Protein AF-A0A914RD95-F1 (afdb_monomer)

Secondary structure (DSSP, 8-state):
-HHHHHHHHHHHHHHHTTSPPP-HHHHHHHHHHHHHHHHHHHHHHHH-HHHHHHHHHHHHHHHHHHHHHHTTTTPPP---S-HHHHHHHHHHHHHHHHHHHHHT----S----------HHHHHHHHHHHHS-S-----S------

Mean predicted aligned error: 15.47 Å

Solvent-accessible surface area (backbone atoms only — not comparable to full-atom values): 9108 Å² total; per-residue (Å²): 112,74,70,59,55,52,51,54,54,49,52,53,51,42,61,76,62,68,71,66,85,83,58,67,72,61,52,50,52,54,51,54,50,54,50,50,58,57,49,49,57,56,43,32,64,76,68,34,62,75,54,40,52,49,52,51,53,51,51,51,51,53,50,53,50,49,42,47,65,68,19,69,90,81,47,79,62,60,79,62,99,52,63,66,65,53,52,50,53,50,50,50,52,52,50,52,51,52,53,54,62,58,72,65,71,84,70,82,73,95,70,79,71,70,77,74,65,82,46,65,64,58,53,51,50,53,50,56,56,70,69,52,74,93,80,79,99,79,84,89,82,84,82,90,89,136

Foldseek 3Di:
DVLVVCVVVVVVVCVVVPHDDDDVVVVVVVVVVVVVVVVLVVVCQPPNDVLSVLVVVLVVVVVVLVCQQVVPPPRDRPDDPDPVVSVVVNVCSVVVNVVVVVVPPPPPDDDRPPPPPVPVVVVVVVCVVVVDPPDDDDDDDDDDDD

Radius of gyration: 24.63 Å; Cα contacts (8 Å, |Δi|>4): 34; chains: 1; bounding box: 43×65×53 Å

Organism: Parascaris equorum (NCBI:txid6256)

pLDDT: mean 70.19, std 17.72, range [31.92, 91.69]

Sequence (146 aa):
MMGIGIIVVGFVIFITEGFPKIYPLAMLGGVVWTIGNSFAIALFNEIGMALSILIWNSTSCVVGWATSRFGLFGLKPAPPKSDILNYIGLAFVITGGFIYFFVRSTVSGGEKPQMEVFDQNKLVIHIVVCRFPKGSFIYRRCPQLF

Structure (mmCIF, N/CA/C/O backbone):
data_AF-A0A914RD95-F1
#
_entry.id   AF-A0A914RD95-F1
#
loop_
_atom_site.group_PDB
_atom_site.id
_atom_site.type_symbol
_atom_site.label_atom_id
_atom_site.label_alt_id
_atom_site.label_comp_id
_atom_site.label_asym_id
_atom_site.label_entity_id
_atom_site.label_seq_id
_atom_site.pdbx_PDB_ins_code
_atom_site.Cartn_x
_atom_site.Cartn_y
_atom_site.Cartn_z
_atom_site.occupancy
_atom_site.B_iso_or_equiv
_atom_site.auth_seq_id
_atom_site.auth_comp_id
_atom_site.auth_asym_id
_atom_site.auth_atom_id
_atom_site.pdbx_PDB_model_num
ATOM 1 N N . MET A 1 1 ? -11.525 -13.965 -2.250 1.00 68.06 1 MET A N 1
ATOM 2 C CA . MET A 1 1 ? -11.537 -14.649 -0.931 1.00 68.06 1 MET A CA 1
ATOM 3 C C . MET A 1 1 ? -11.549 -13.676 0.249 1.00 68.06 1 MET A C 1
ATOM 5 O O . MET A 1 1 ? -12.385 -13.857 1.120 1.00 68.06 1 MET A O 1
ATOM 9 N N . MET A 1 2 ? -10.721 -12.622 0.268 1.00 81.50 2 MET A N 1
ATOM 10 C CA . MET A 1 2 ? -10.604 -11.714 1.428 1.00 81.50 2 MET A CA 1
ATOM 11 C C . MET A 1 2 ? -11.919 -11.006 1.833 1.00 81.50 2 MET A C 1
ATOM 13 O O . MET A 1 2 ? -12.237 -10.936 3.013 1.00 81.50 2 MET A O 1
ATOM 17 N N . GLY A 1 3 ? -12.730 -10.546 0.870 1.00 82.56 3 GLY A N 1
ATOM 18 C CA . GLY A 1 3 ? -14.007 -9.874 1.166 1.00 82.56 3 GLY A CA 1
ATOM 19 C C . GLY A 1 3 ? -15.079 -10.780 1.789 1.00 82.56 3 GLY A C 1
ATOM 20 O O . GLY A 1 3 ? -15.821 -10.340 2.659 1.00 82.56 3 GLY A O 1
ATOM 21 N N . ILE A 1 4 ? -15.121 -12.062 1.404 1.00 87.31 4 ILE A N 1
ATOM 22 C CA . ILE A 1 4 ? -16.090 -13.033 1.943 1.00 87.31 4 ILE A CA 1
ATOM 23 C C . ILE A 1 4 ? -15.814 -13.273 3.430 1.00 87.31 4 ILE A C 1
ATOM 25 O O . ILE A 1 4 ? -16.740 -13.260 4.233 1.00 87.31 4 ILE A O 1
ATOM 29 N N . GLY A 1 5 ? -14.539 -13.423 3.808 1.00 87.50 5 GLY A N 1
ATOM 30 C CA . GLY A 1 5 ? -14.148 -13.594 5.208 1.00 87.50 5 GLY A CA 1
ATOM 31 C C . GLY A 1 5 ? -14.563 -12.410 6.082 1.00 87.50 5 GLY A C 1
ATOM 32 O O . GLY A 1 5 ? -15.107 -12.612 7.162 1.00 87.50 5 GLY A O 1
ATOM 33 N N . ILE A 1 6 ? -14.385 -11.179 5.593 1.00 88.75 6 ILE A N 1
ATOM 34 C CA . ILE A 1 6 ? -14.757 -9.964 6.338 1.00 88.75 6 ILE A CA 1
ATOM 35 C C . ILE A 1 6 ? -16.272 -9.863 6.519 1.00 88.75 6 ILE A C 1
ATOM 37 O O . ILE A 1 6 ? -16.722 -9.491 7.598 1.00 88.75 6 ILE A O 1
ATOM 41 N N . ILE A 1 7 ? -17.063 -10.231 5.506 1.00 88.88 7 ILE A N 1
ATOM 42 C CA . ILE A 1 7 ? -18.528 -10.235 5.617 1.00 88.88 7 ILE A CA 1
ATOM 43 C C . ILE A 1 7 ? -18.991 -11.295 6.617 1.00 88.88 7 ILE A C 1
ATOM 45 O O . ILE A 1 7 ? -19.813 -10.991 7.474 1.00 88.88 7 ILE A O 1
ATOM 49 N N . VAL A 1 8 ? -18.454 -12.516 6.546 1.00 91.69 8 VAL A N 1
ATOM 50 C CA . VAL A 1 8 ? -18.843 -13.606 7.455 1.00 91.69 8 VAL A CA 1
ATOM 51 C C . VAL A 1 8 ? -18.483 -13.263 8.898 1.00 91.69 8 VAL A C 1
ATOM 53 O O . VAL A 1 8 ? -19.345 -13.308 9.771 1.00 91.69 8 VAL A O 1
ATOM 56 N N . VAL A 1 9 ? -17.234 -12.866 9.151 1.00 89.69 9 VAL A N 1
ATOM 57 C CA . VAL A 1 9 ? -16.777 -12.494 10.498 1.00 89.69 9 VAL A CA 1
ATOM 58 C C . VAL A 1 9 ? -17.521 -11.254 10.998 1.00 89.69 9 VAL A C 1
ATOM 60 O O . VAL A 1 9 ? -17.974 -11.236 12.139 1.00 89.69 9 VAL A O 1
ATOM 63 N N . GLY A 1 10 ? -17.721 -10.248 10.140 1.00 87.31 10 GLY A N 1
ATOM 64 C CA . GLY A 1 10 ? -18.478 -9.043 10.477 1.00 87.31 10 GLY A CA 1
ATOM 65 C C . GLY A 1 10 ? -19.936 -9.336 10.833 1.00 87.31 10 GLY A C 1
ATOM 66 O O . GLY A 1 10 ? -20.448 -8.774 11.796 1.00 87.31 10 GLY A O 1
ATOM 67 N N . PHE A 1 11 ? -20.590 -10.253 10.116 1.00 88.44 11 PHE A N 1
ATOM 68 C CA . PHE A 1 11 ? -21.971 -10.657 10.388 1.00 88.44 11 PHE A CA 1
ATOM 69 C C . PHE A 1 11 ? -22.100 -11.456 11.692 1.00 88.44 11 PHE A C 1
ATOM 71 O O . PHE A 1 11 ? -23.029 -11.221 12.461 1.00 88.44 11 PHE A O 1
ATOM 78 N N . VAL A 1 12 ? -21.144 -12.345 11.982 1.00 91.06 12 VAL A N 1
ATOM 79 C CA . VAL A 1 12 ? -21.090 -13.072 13.262 1.00 91.06 12 VAL A CA 1
ATOM 80 C C . VAL A 1 12 ? -20.956 -12.095 14.431 1.00 91.06 12 VAL A C 1
ATOM 82 O O . VAL A 1 12 ? -21.743 -12.174 15.370 1.00 91.06 12 VAL A O 1
ATOM 85 N N . ILE A 1 13 ? -20.030 -11.132 14.345 1.00 87.88 13 ILE A N 1
ATOM 86 C CA . ILE A 1 13 ? -19.837 -10.103 15.381 1.00 87.88 13 ILE A CA 1
ATOM 87 C C . ILE A 1 13 ? -21.096 -9.236 15.538 1.00 87.88 13 ILE A C 1
ATOM 89 O O . ILE A 1 13 ? -21.495 -8.890 16.647 1.00 87.88 13 ILE A O 1
ATOM 93 N N . PHE A 1 14 ? -21.767 -8.907 14.433 1.00 87.12 14 PHE A N 1
ATOM 94 C CA . PHE A 1 14 ? -22.985 -8.098 14.460 1.00 87.12 14 PHE A CA 1
ATOM 95 C C . PHE A 1 14 ? -24.141 -8.778 15.214 1.00 87.12 14 PHE A C 1
ATOM 97 O O . PHE A 1 14 ? -24.912 -8.101 15.898 1.00 87.12 14 PHE A O 1
ATOM 104 N N . ILE A 1 15 ? -24.234 -10.111 15.129 1.00 88.81 15 ILE A N 1
ATOM 105 C CA . ILE A 1 15 ? -25.206 -10.910 15.888 1.00 88.81 15 ILE A CA 1
ATOM 106 C C . ILE A 1 15 ? -24.806 -11.002 17.366 1.00 88.81 15 ILE A C 1
ATOM 108 O O . ILE A 1 15 ? -25.669 -10.832 18.227 1.00 88.81 15 ILE A O 1
ATOM 112 N N . THR A 1 16 ? -23.527 -11.246 17.680 1.00 88.75 16 THR A N 1
ATOM 113 C CA . THR A 1 16 ? -23.073 -11.395 19.078 1.00 88.75 16 THR A CA 1
ATOM 114 C C . THR A 1 16 ? -23.185 -10.102 19.882 1.00 88.75 16 THR A C 1
ATOM 116 O O . THR A 1 16 ? -23.455 -10.157 21.076 1.00 88.75 16 THR A O 1
ATOM 119 N N . GLU A 1 17 ? -23.025 -8.949 19.231 1.00 83.88 17 GLU A N 1
ATOM 120 C CA . GLU A 1 17 ? -23.111 -7.623 19.860 1.00 83.88 17 GLU A CA 1
ATOM 121 C C . GLU A 1 17 ? -24.548 -7.064 19.928 1.00 83.88 17 GLU A C 1
ATOM 123 O O . GLU A 1 17 ? -24.757 -5.958 20.424 1.00 83.88 17 GLU A O 1
ATOM 128 N N . GLY A 1 18 ? -25.558 -7.796 19.437 1.00 78.44 18 GLY A N 1
ATOM 129 C CA . GLY A 1 18 ? -26.967 -7.421 19.608 1.00 78.44 18 GLY A CA 1
ATOM 130 C C . GLY A 1 18 ? -27.381 -6.133 18.883 1.00 78.44 18 GLY A C 1
ATOM 131 O O . GLY A 1 18 ? -28.055 -5.290 19.472 1.00 78.44 18 GLY A O 1
ATOM 132 N N . PHE A 1 19 ? -27.015 -5.994 17.603 1.00 75.94 19 PHE A N 1
ATOM 133 C CA . PHE A 1 19 ? -27.340 -4.840 16.741 1.00 75.94 19 PHE A CA 1
ATOM 134 C C . PHE A 1 19 ? -26.766 -3.489 17.221 1.00 75.94 19 PHE A C 1
ATOM 136 O O . PHE A 1 19 ? -27.511 -2.540 17.494 1.00 75.94 19 PHE A O 1
ATOM 143 N N . PRO A 1 20 ? -25.429 -3.349 17.273 1.00 78.44 20 PRO A N 1
ATOM 144 C CA . PRO A 1 20 ? -24.792 -2.077 17.590 1.00 78.44 20 PRO A CA 1
ATOM 145 C C . PRO A 1 20 ? -25.030 -1.024 16.493 1.00 78.44 20 PRO A C 1
ATOM 147 O O . PRO A 1 20 ? -25.276 -1.330 15.323 1.00 78.44 20 PRO A O 1
ATOM 150 N N . LYS A 1 21 ? -24.911 0.257 16.866 1.00 77.56 21 LYS A N 1
ATOM 151 C CA . LYS A 1 21 ? -25.015 1.382 15.924 1.00 77.56 21 LYS A CA 1
ATOM 152 C C . LYS A 1 21 ? -23.898 1.300 14.884 1.00 77.56 21 LYS A C 1
ATOM 154 O O . LYS A 1 21 ? -22.723 1.185 15.220 1.00 77.56 21 LYS A O 1
ATOM 159 N N . ILE A 1 22 ? -24.275 1.400 13.614 1.00 78.56 22 ILE A N 1
ATOM 160 C CA . ILE A 1 22 ? -23.336 1.328 12.498 1.00 78.56 22 ILE A CA 1
ATOM 161 C C . ILE A 1 22 ? -22.565 2.650 12.407 1.00 78.56 22 ILE A C 1
ATOM 163 O O . ILE A 1 22 ? -23.154 3.706 12.181 1.00 78.56 22 ILE A O 1
ATOM 167 N N . TYR A 1 23 ? -21.242 2.595 12.574 1.00 83.00 23 TYR A N 1
ATOM 168 C CA . TYR A 1 23 ? -20.368 3.758 12.429 1.00 83.00 23 TYR A CA 1
ATOM 169 C C . TYR A 1 23 ? -20.015 3.961 10.945 1.00 83.00 23 TYR A C 1
ATOM 171 O O . TYR A 1 23 ? -19.254 3.165 10.386 1.00 83.00 23 TYR A O 1
ATOM 179 N N . PRO A 1 24 ? -20.506 5.027 10.284 1.00 81.38 24 PRO A N 1
ATOM 180 C CA . PRO A 1 24 ? -20.323 5.215 8.840 1.00 81.38 24 PRO A CA 1
ATOM 181 C C . PRO A 1 24 ? -18.849 5.376 8.442 1.00 81.38 24 PRO A C 1
ATOM 183 O O . PRO A 1 24 ? -18.452 4.977 7.350 1.00 81.38 24 PRO A O 1
ATOM 186 N N . LEU A 1 25 ? -18.011 5.890 9.347 1.00 82.62 25 LEU A N 1
ATOM 187 C CA . LEU A 1 25 ? -16.573 6.035 9.120 1.00 82.62 25 LEU A CA 1
ATOM 188 C C . LEU A 1 25 ? -15.865 4.674 8.991 1.00 82.62 25 LEU A C 1
ATOM 190 O O . LEU A 1 25 ? -14.974 4.515 8.160 1.00 82.62 25 LEU A O 1
ATOM 194 N N . ALA A 1 26 ? -16.307 3.675 9.762 1.00 84.25 26 ALA A N 1
ATOM 195 C CA . ALA A 1 26 ? -15.798 2.309 9.666 1.00 84.25 26 ALA A CA 1
ATOM 196 C C . ALA A 1 26 ? -16.256 1.630 8.364 1.00 84.25 26 ALA A C 1
ATOM 198 O O . ALA A 1 26 ? -15.470 0.931 7.722 1.00 84.25 26 ALA A O 1
ATOM 199 N N . MET A 1 27 ? -17.495 1.890 7.923 1.00 85.56 27 MET A N 1
ATOM 200 C CA . MET A 1 27 ? -17.993 1.381 6.638 1.00 85.56 27 MET A CA 1
ATOM 201 C C . MET A 1 27 ? -17.215 1.955 5.451 1.00 85.56 27 MET A C 1
ATOM 203 O O . MET A 1 27 ? -16.848 1.206 4.547 1.00 85.56 27 MET A O 1
ATOM 207 N N . LEU A 1 28 ? -16.920 3.261 5.465 1.00 88.44 28 LEU A N 1
ATOM 208 C CA . LEU A 1 28 ? -16.142 3.908 4.406 1.00 88.44 28 LEU A CA 1
ATOM 209 C C . LEU A 1 28 ? -14.744 3.287 4.279 1.00 88.44 28 LEU A C 1
ATOM 211 O O . LEU A 1 28 ? -14.285 3.041 3.165 1.00 88.44 28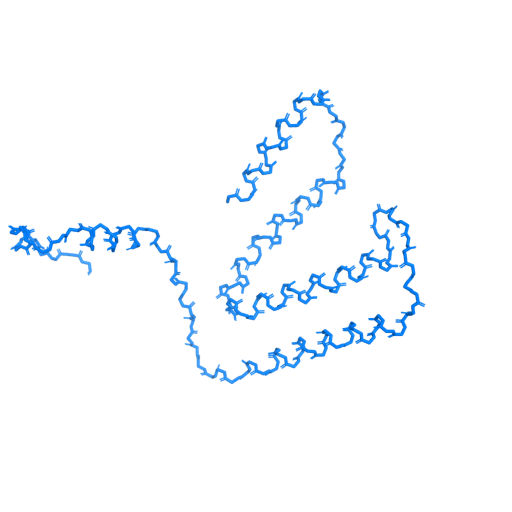 LEU A O 1
ATOM 215 N N . GLY A 1 29 ? -14.100 2.966 5.406 1.00 86.38 29 GLY A N 1
ATOM 216 C CA . GLY A 1 29 ? -12.822 2.251 5.416 1.00 86.38 29 GLY A CA 1
ATOM 217 C C . GLY A 1 29 ? -12.904 0.883 4.730 1.00 86.38 29 GLY A C 1
ATOM 218 O O . GLY A 1 29 ? -12.045 0.554 3.913 1.00 86.38 29 GLY A O 1
ATOM 219 N N . GLY A 1 30 ? -13.973 0.122 4.987 1.00 86.69 30 GLY A N 1
ATOM 220 C CA . GLY A 1 30 ? -14.238 -1.149 4.305 1.00 86.69 30 GLY A CA 1
ATOM 221 C C . GLY A 1 30 ? -14.437 -0.987 2.793 1.00 86.69 30 GLY A C 1
ATOM 222 O O . GLY A 1 30 ? -13.841 -1.730 2.012 1.00 86.69 30 GLY A O 1
ATOM 223 N N . VAL A 1 31 ? -15.202 0.022 2.364 1.00 87.56 31 VAL A N 1
ATOM 224 C CA . VAL A 1 31 ? -15.416 0.325 0.936 1.00 87.56 31 VAL A CA 1
ATOM 225 C C . VAL A 1 31 ? -14.095 0.678 0.250 1.00 87.56 31 VAL A C 1
ATOM 227 O O . VAL A 1 31 ? -13.738 0.049 -0.747 1.00 87.56 31 VAL A O 1
ATOM 230 N N . VAL A 1 32 ? -13.320 1.607 0.817 1.00 89.25 32 VAL A N 1
ATOM 231 C CA . VAL A 1 32 ? -12.005 2.003 0.282 1.00 89.25 32 VAL A CA 1
ATOM 232 C C . VAL A 1 32 ? -11.061 0.803 0.202 1.00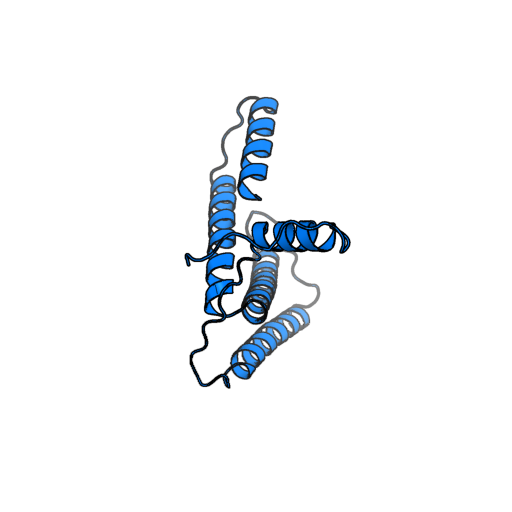 89.25 32 VAL A C 1
ATOM 234 O O . VAL A 1 32 ? -10.366 0.626 -0.800 1.00 89.25 32 VAL A O 1
ATOM 237 N N . TRP A 1 33 ? -11.084 -0.074 1.205 1.00 85.69 33 TRP A N 1
ATOM 238 C CA . TRP A 1 33 ? -10.282 -1.292 1.208 1.00 85.69 33 TRP A CA 1
ATOM 239 C C . TRP A 1 33 ? -10.677 -2.261 0.079 1.00 85.69 33 TRP A C 1
ATOM 241 O O . TRP A 1 33 ? -9.797 -2.782 -0.613 1.00 85.69 33 TRP A O 1
ATOM 251 N N . THR A 1 34 ? -11.973 -2.475 -0.175 1.00 87.31 34 THR A N 1
ATOM 252 C CA . THR A 1 34 ? -12.425 -3.348 -1.281 1.00 87.31 34 THR A CA 1
ATOM 253 C C . THR A 1 34 ? -12.076 -2.789 -2.661 1.00 87.31 34 THR A C 1
ATOM 255 O O . THR A 1 34 ? -11.649 -3.546 -3.540 1.00 87.31 34 THR A O 1
ATOM 258 N N . ILE A 1 35 ? -12.188 -1.469 -2.837 1.00 88.88 35 ILE A N 1
ATOM 259 C CA . ILE A 1 35 ? -11.805 -0.784 -4.076 1.00 88.88 35 ILE A CA 1
ATOM 260 C C . ILE A 1 35 ? -10.297 -0.918 -4.291 1.00 88.88 35 ILE A C 1
ATOM 262 O O . ILE A 1 35 ? -9.878 -1.308 -5.378 1.00 88.88 35 ILE A O 1
ATOM 266 N N . GLY A 1 36 ? -9.483 -0.688 -3.255 1.00 85.62 36 GLY A N 1
ATOM 267 C CA . GLY A 1 36 ? -8.027 -0.813 -3.337 1.00 85.62 36 GLY A CA 1
ATOM 268 C C . GLY A 1 36 ? -7.569 -2.223 -3.720 1.00 85.62 36 GLY A C 1
ATOM 269 O O . GLY A 1 36 ? -6.725 -2.375 -4.599 1.00 85.62 36 GLY A O 1
ATOM 270 N N . ASN A 1 37 ? -8.175 -3.260 -3.136 1.00 85.56 37 ASN A N 1
ATOM 271 C CA . ASN A 1 37 ? -7.861 -4.651 -3.488 1.00 85.56 37 ASN A CA 1
ATOM 272 C C . ASN A 1 37 ? -8.288 -5.011 -4.919 1.00 85.56 37 ASN A C 1
ATOM 274 O O . ASN A 1 37 ? -7.581 -5.749 -5.601 1.00 85.56 37 ASN A O 1
ATOM 278 N N . SER A 1 38 ? -9.419 -4.483 -5.391 1.00 85.06 38 SER A N 1
ATOM 279 C CA . SER A 1 38 ? -9.878 -4.710 -6.768 1.00 85.06 38 SER A CA 1
ATOM 280 C C . SER A 1 38 ? -8.992 -3.975 -7.779 1.00 85.06 38 SER A C 1
ATOM 282 O O . SER A 1 38 ? -8.606 -4.540 -8.802 1.00 85.06 38 SER A O 1
ATOM 284 N N . PHE A 1 39 ? -8.609 -2.736 -7.462 1.00 84.50 39 PHE A N 1
ATOM 285 C CA . PHE A 1 39 ? -7.725 -1.915 -8.285 1.00 84.50 3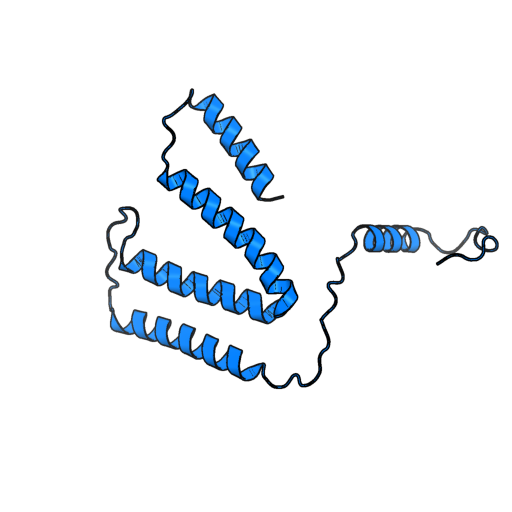9 PHE A CA 1
ATOM 286 C C . PHE A 1 39 ? -6.307 -2.489 -8.367 1.00 84.50 39 PHE A C 1
ATOM 288 O O . PHE A 1 39 ? -5.696 -2.450 -9.431 1.00 84.50 39 PHE A O 1
ATOM 295 N N . ALA A 1 40 ? -5.799 -3.085 -7.284 1.00 81.31 40 ALA A N 1
ATOM 296 C CA . ALA A 1 40 ? -4.485 -3.722 -7.273 1.00 81.31 40 ALA A CA 1
ATOM 297 C C . ALA A 1 40 ? -4.363 -4.811 -8.354 1.00 81.31 40 ALA A C 1
ATOM 299 O O . ALA A 1 40 ? -3.359 -4.862 -9.057 1.00 81.31 40 ALA A O 1
ATOM 300 N N . ILE A 1 41 ? -5.405 -5.626 -8.550 1.00 81.56 41 ILE A N 1
ATOM 301 C CA . ILE A 1 41 ? -5.427 -6.679 -9.578 1.00 81.56 41 ILE A CA 1
ATOM 302 C C . ILE A 1 41 ? -5.349 -6.074 -10.986 1.00 81.56 41 ILE A C 1
ATOM 304 O O . ILE A 1 41 ? -4.566 -6.540 -11.809 1.00 81.56 41 ILE A O 1
ATOM 308 N N . ALA A 1 42 ? -6.104 -5.006 -11.252 1.00 82.00 42 ALA A N 1
ATOM 309 C CA . ALA A 1 42 ? -6.028 -4.291 -12.526 1.00 82.00 42 ALA A CA 1
ATOM 310 C C . ALA A 1 42 ? -4.632 -3.682 -12.754 1.00 82.00 42 ALA A C 1
ATOM 312 O O . ALA A 1 42 ? -4.068 -3.805 -13.838 1.00 82.00 42 ALA A O 1
ATOM 313 N N . LEU A 1 43 ? -4.031 -3.102 -11.712 1.00 78.69 43 LEU A N 1
ATOM 314 C CA . LEU A 1 43 ? -2.692 -2.515 -11.770 1.00 78.69 43 LEU A CA 1
ATOM 315 C C . LEU A 1 43 ? -1.600 -3.562 -12.046 1.00 78.69 43 LEU A C 1
ATOM 317 O O . LEU A 1 43 ? -0.627 -3.277 -12.746 1.00 78.69 43 LEU A O 1
ATOM 321 N N . PHE A 1 44 ? -1.734 -4.772 -11.495 1.00 81.25 44 PHE A N 1
ATOM 322 C CA . PHE A 1 44 ? -0.800 -5.871 -11.755 1.00 81.25 44 PHE A CA 1
ATOM 323 C C . PHE A 1 44 ? -0.819 -6.317 -13.220 1.00 81.25 44 PHE A C 1
ATOM 325 O O . PHE A 1 44 ? 0.238 -6.668 -13.748 1.00 81.25 44 PHE A O 1
ATOM 332 N N . ASN A 1 45 ? -1.981 -6.246 -13.873 1.00 77.81 45 ASN A N 1
ATOM 333 C CA . ASN A 1 45 ? -2.161 -6.691 -15.255 1.00 77.81 45 ASN A CA 1
ATOM 334 C C . ASN A 1 45 ? -1.591 -5.710 -16.289 1.00 77.81 45 ASN A C 1
ATOM 336 O O . ASN A 1 45 ? -1.110 -6.148 -17.327 1.00 77.81 45 ASN A O 1
ATOM 340 N N . GLU A 1 46 ? -1.609 -4.407 -16.001 1.00 77.31 46 GLU A N 1
ATOM 341 C CA . GLU A 1 46 ? -1.178 -3.374 -16.957 1.00 77.31 46 GLU A CA 1
ATOM 342 C C . GLU A 1 46 ? 0.327 -3.051 -16.873 1.00 77.31 46 GLU A C 1
ATOM 344 O O . GLU A 1 46 ? 0.974 -2.819 -17.890 1.00 77.31 46 GLU A O 1
ATOM 349 N N . ILE A 1 47 ? 0.907 -3.030 -15.665 1.00 75.56 47 ILE A N 1
ATOM 350 C CA . ILE A 1 47 ? 2.269 -2.499 -15.418 1.00 75.56 47 ILE A CA 1
ATOM 351 C C . ILE A 1 47 ? 3.271 -3.620 -15.044 1.00 75.56 47 ILE A C 1
ATOM 353 O O . ILE A 1 47 ? 4.496 -3.448 -15.086 1.00 75.56 47 ILE A O 1
ATOM 357 N N . GLY A 1 48 ? 2.758 -4.812 -14.723 1.00 75.81 48 GLY A N 1
ATOM 358 C CA . GLY A 1 48 ? 3.526 -5.987 -14.317 1.00 75.81 48 GLY A CA 1
ATOM 359 C C . GLY A 1 48 ? 3.786 -6.061 -12.807 1.00 75.81 48 GLY A C 1
ATOM 360 O O . GLY A 1 48 ? 3.967 -5.054 -12.121 1.00 75.81 48 GLY A O 1
ATOM 361 N N . MET A 1 49 ? 3.855 -7.290 -12.279 1.00 79.00 49 MET A N 1
ATOM 362 C CA . MET A 1 49 ? 3.828 -7.551 -10.830 1.00 79.00 49 MET A CA 1
ATOM 363 C C . MET A 1 49 ? 4.906 -6.814 -10.018 1.00 79.00 49 MET A C 1
ATOM 365 O O . MET A 1 49 ? 4.607 -6.283 -8.950 1.00 79.00 49 MET A O 1
ATOM 369 N N . ALA A 1 50 ? 6.144 -6.746 -10.521 1.00 82.00 50 ALA A N 1
ATOM 370 C CA . ALA A 1 50 ? 7.269 -6.169 -9.778 1.00 82.00 50 ALA A CA 1
ATOM 371 C C . ALA A 1 50 ? 7.211 -4.633 -9.650 1.00 82.00 50 ALA A C 1
ATOM 373 O O . ALA A 1 50 ? 7.653 -4.085 -8.643 1.00 82.00 50 ALA A O 1
ATOM 374 N N . LEU A 1 51 ? 6.655 -3.927 -10.640 1.00 81.94 51 LEU A N 1
ATOM 375 C CA . LEU A 1 51 ? 6.463 -2.475 -10.543 1.00 81.94 51 LEU A CA 1
ATOM 376 C C . LEU A 1 51 ? 5.306 -2.141 -9.613 1.00 81.94 51 LEU A C 1
ATOM 378 O O . LEU A 1 51 ? 5.442 -1.316 -8.714 1.00 81.94 51 LEU A O 1
ATOM 382 N N . SER A 1 52 ? 4.178 -2.816 -9.800 1.00 84.25 52 SER A N 1
ATOM 383 C CA . SER A 1 52 ? 2.966 -2.551 -9.033 1.00 84.25 52 SER A CA 1
ATOM 384 C C . SER A 1 52 ? 3.154 -2.836 -7.538 1.00 84.25 52 SER A C 1
ATOM 386 O O . SER A 1 52 ? 2.658 -2.073 -6.710 1.00 84.25 52 SER A O 1
ATOM 388 N N . ILE A 1 53 ? 3.930 -3.865 -7.162 1.00 84.44 53 ILE A N 1
ATOM 389 C CA . ILE A 1 53 ? 4.254 -4.126 -5.749 1.00 84.44 53 ILE A CA 1
ATOM 390 C C . ILE A 1 53 ? 5.161 -3.043 -5.152 1.00 84.44 53 ILE A C 1
ATOM 392 O O . ILE A 1 53 ? 4.994 -2.689 -3.985 1.00 84.44 53 ILE A O 1
ATOM 396 N N . LEU A 1 54 ? 6.091 -2.477 -5.930 1.00 84.31 54 LEU A N 1
ATOM 397 C CA . LEU A 1 54 ? 6.935 -1.383 -5.452 1.00 84.31 54 LEU A CA 1
ATOM 398 C C . LEU A 1 54 ? 6.094 -0.137 -5.177 1.00 84.31 54 LEU A C 1
ATOM 400 O O . LEU A 1 54 ? 6.191 0.435 -4.094 1.00 84.31 54 LEU A O 1
ATOM 404 N N . ILE A 1 55 ? 5.222 0.226 -6.121 1.00 84.25 55 ILE A N 1
ATOM 405 C CA . ILE A 1 55 ? 4.293 1.354 -5.983 1.00 84.25 55 ILE A CA 1
ATOM 406 C C . ILE A 1 55 ? 3.446 1.179 -4.725 1.00 84.25 55 ILE A C 1
ATOM 408 O O . ILE A 1 55 ? 3.352 2.095 -3.913 1.00 84.25 55 ILE A O 1
ATOM 412 N N . TRP A 1 56 ? 2.895 -0.018 -4.520 1.00 83.38 56 TRP A N 1
ATOM 413 C CA . TRP A 1 56 ? 2.072 -0.322 -3.355 1.00 83.38 56 TRP A CA 1
ATOM 414 C C . TRP A 1 56 ? 2.816 -0.134 -2.026 1.00 83.38 56 TRP A C 1
ATOM 416 O O . TRP A 1 56 ? 2.290 0.488 -1.098 1.00 83.38 56 TRP A O 1
ATOM 426 N N . ASN A 1 57 ? 4.053 -0.631 -1.927 1.00 86.94 57 ASN A N 1
ATOM 427 C CA . ASN A 1 57 ? 4.876 -0.471 -0.727 1.00 86.94 57 ASN A CA 1
ATOM 428 C C . ASN A 1 57 ? 5.277 0.995 -0.505 1.00 86.94 57 ASN A C 1
ATOM 430 O O . ASN A 1 57 ? 5.177 1.492 0.617 1.00 86.94 57 ASN A O 1
ATOM 434 N N . SER A 1 58 ? 5.646 1.720 -1.565 1.00 87.12 58 SER A N 1
ATOM 435 C CA . SER A 1 58 ? 5.960 3.151 -1.487 1.00 87.12 58 SER A CA 1
ATOM 436 C C . SER A 1 58 ? 4.754 3.975 -1.031 1.00 87.12 58 SER A C 1
ATOM 438 O O . SER A 1 58 ? 4.879 4.768 -0.097 1.00 87.12 58 SER A O 1
ATOM 440 N N . THR A 1 59 ? 3.572 3.761 -1.618 1.00 87.12 59 THR A N 1
ATOM 441 C CA . THR A 1 59 ? 2.335 4.434 -1.196 1.00 87.12 59 THR A CA 1
ATOM 442 C C . THR A 1 59 ? 1.988 4.094 0.250 1.00 87.12 59 THR A C 1
ATOM 444 O O . THR A 1 59 ? 1.636 4.992 1.008 1.00 87.12 59 THR A O 1
ATOM 447 N N . SER A 1 60 ? 2.150 2.836 0.669 1.00 88.56 60 SER A N 1
ATOM 448 C CA . SER A 1 60 ? 1.897 2.417 2.055 1.00 88.56 60 SER A CA 1
ATOM 449 C C . SER A 1 60 ? 2.832 3.114 3.050 1.00 88.56 60 SER A C 1
ATOM 451 O O . SER A 1 60 ? 2.378 3.570 4.098 1.00 88.56 60 SER A O 1
ATOM 453 N N . CYS A 1 61 ? 4.115 3.278 2.710 1.00 87.94 61 CYS A N 1
ATOM 454 C CA . CYS A 1 61 ? 5.062 4.048 3.520 1.00 87.94 61 CYS A CA 1
ATOM 455 C C . CYS A 1 61 ? 4.698 5.538 3.592 1.00 87.94 61 CYS A C 1
ATOM 457 O O . CYS A 1 61 ? 4.719 6.112 4.679 1.00 87.94 61 CYS A O 1
ATOM 459 N N . VAL A 1 62 ? 4.340 6.166 2.467 1.00 88.06 62 VAL A N 1
ATOM 460 C CA . VAL A 1 62 ? 3.974 7.596 2.422 1.00 88.06 62 VAL A CA 1
ATOM 461 C C . VAL A 1 62 ? 2.677 7.858 3.184 1.00 88.06 62 VAL A C 1
ATOM 463 O O . VAL A 1 62 ? 2.607 8.795 3.979 1.00 88.06 62 VAL A O 1
ATOM 466 N N . VAL A 1 63 ? 1.660 7.018 2.984 1.00 87.19 63 VAL A N 1
ATOM 467 C CA . VAL A 1 63 ? 0.393 7.111 3.716 1.00 87.19 63 VAL A CA 1
ATOM 468 C C . VAL A 1 63 ? 0.631 6.853 5.200 1.00 87.19 63 VAL A C 1
ATOM 470 O O . VAL A 1 63 ? 0.153 7.636 6.008 1.00 87.19 63 VAL A O 1
ATOM 473 N N . GLY A 1 64 ? 1.423 5.841 5.568 1.00 84.75 64 GLY A N 1
ATOM 474 C CA . GLY A 1 64 ? 1.781 5.556 6.961 1.00 84.75 64 GLY A CA 1
ATOM 475 C C . GLY A 1 64 ? 2.528 6.708 7.643 1.00 84.75 64 GLY A C 1
ATOM 476 O O . GLY A 1 64 ? 2.249 7.038 8.799 1.00 84.75 64 GLY A O 1
ATOM 477 N N . TRP A 1 65 ? 3.431 7.374 6.919 1.00 84.56 65 TRP A N 1
ATOM 478 C CA . TRP A 1 65 ? 4.074 8.608 7.370 1.00 84.56 65 TRP A CA 1
ATOM 479 C C . TRP A 1 65 ? 3.050 9.733 7.575 1.00 84.56 65 TRP A C 1
ATOM 481 O O . TRP A 1 65 ? 3.012 10.347 8.645 1.00 84.56 65 TRP A O 1
ATOM 491 N N . ALA A 1 66 ? 2.173 9.959 6.593 1.00 83.38 66 ALA A N 1
ATOM 492 C CA . ALA A 1 66 ? 1.153 11.001 6.651 1.00 83.38 66 ALA A CA 1
ATOM 493 C C . ALA A 1 66 ? 0.163 10.763 7.805 1.00 83.38 66 ALA A C 1
ATOM 495 O O . ALA A 1 66 ? -0.096 11.672 8.596 1.00 83.38 66 ALA A O 1
ATOM 496 N N . THR A 1 67 ? -0.340 9.539 7.977 1.00 81.06 67 THR A N 1
ATOM 497 C CA . THR A 1 67 ? -1.262 9.193 9.069 1.00 81.06 67 THR A CA 1
ATOM 498 C C . THR A 1 67 ? -0.603 9.359 10.434 1.00 81.06 67 THR A C 1
ATOM 500 O O . THR A 1 67 ? -1.241 9.870 11.354 1.00 81.06 67 THR A O 1
ATOM 503 N N . SER A 1 68 ? 0.680 9.002 10.561 1.00 74.38 68 SER A N 1
ATOM 504 C CA . SER A 1 68 ? 1.436 9.148 11.813 1.00 74.38 68 SER A CA 1
ATOM 505 C C . SER A 1 68 ? 1.713 10.613 12.162 1.00 74.38 68 SER A C 1
ATOM 507 O O . SER A 1 68 ? 1.711 10.976 13.339 1.00 74.38 68 SER A O 1
ATOM 509 N N . ARG A 1 69 ? 1.926 11.477 11.157 1.00 70.50 69 ARG A N 1
ATOM 510 C CA . ARG A 1 69 ? 2.243 12.897 11.375 1.00 70.50 69 ARG A CA 1
ATOM 511 C C . ARG A 1 69 ? 1.015 13.770 11.614 1.00 70.50 69 ARG A C 1
ATOM 513 O O . ARG A 1 69 ? 1.101 14.710 12.410 1.00 70.50 69 ARG A O 1
ATOM 520 N N . PHE A 1 70 ? -0.082 13.482 10.916 1.00 70.75 70 PHE A N 1
ATOM 521 C CA . PHE A 1 70 ? -1.324 14.253 10.989 1.00 70.75 70 PHE A CA 1
ATOM 522 C C . PHE A 1 70 ? -2.326 13.702 12.012 1.00 70.75 70 PHE A C 1
ATOM 524 O O . PHE A 1 70 ? -3.296 14.389 12.317 1.00 70.75 70 PHE A O 1
ATOM 531 N N . GLY A 1 71 ? -2.102 12.507 12.576 1.00 65.06 71 GLY A N 1
ATOM 532 C CA . GLY A 1 71 ? -2.963 11.953 13.631 1.00 65.06 71 GLY A CA 1
ATOM 533 C C . GLY A 1 71 ? -4.412 11.748 13.174 1.00 65.06 71 GLY A C 1
ATOM 534 O O . GLY A 1 71 ? -5.353 11.943 13.945 1.00 65.06 71 GLY A O 1
ATOM 535 N N . LEU A 1 72 ? -4.606 11.402 11.898 1.00 59.69 72 LEU A N 1
ATOM 536 C CA . LEU A 1 72 ? -5.935 11.212 11.324 1.00 59.69 72 LEU A CA 1
ATOM 537 C C . LEU A 1 72 ? -6.636 10.051 12.058 1.00 59.69 72 LEU A C 1
ATOM 539 O O . LEU A 1 72 ? -6.015 9.016 12.281 1.00 59.69 72 LEU A O 1
ATOM 543 N N . PHE A 1 73 ? -7.907 10.239 12.438 1.00 60.88 73 PHE A N 1
ATOM 544 C CA . PHE A 1 73 ? -8.737 9.337 13.270 1.00 60.88 73 PHE A CA 1
ATOM 545 C C . PHE A 1 73 ? -8.594 9.431 14.806 1.00 60.88 73 PHE A C 1
ATOM 547 O O . PHE A 1 73 ? -9.036 8.528 15.511 1.00 60.88 73 PHE A O 1
ATOM 554 N N . GLY A 1 74 ? -8.071 10.534 15.357 1.00 53.78 74 GLY A N 1
ATOM 555 C CA . GLY A 1 74 ? -8.078 10.765 16.816 1.00 53.78 74 GLY A CA 1
ATOM 556 C C . GLY A 1 74 ? -6.907 10.119 17.565 1.00 53.78 74 GLY A C 1
ATOM 557 O O . GLY A 1 74 ? -6.924 10.014 18.791 1.00 53.78 74 GLY A O 1
ATOM 558 N N . LEU A 1 75 ? -5.872 9.709 16.832 1.00 56.62 75 LEU A N 1
ATOM 559 C CA . LEU A 1 75 ? -4.602 9.253 17.387 1.00 56.62 75 LEU A CA 1
ATOM 560 C C . LEU A 1 75 ? -3.786 10.461 17.867 1.00 56.62 75 LEU A C 1
ATOM 562 O O . LEU A 1 75 ? -3.640 11.447 17.145 1.00 56.62 75 LEU A O 1
ATOM 566 N N . LYS A 1 76 ? -3.240 10.387 19.091 1.00 54.94 76 LYS A N 1
ATOM 567 C CA . LYS A 1 76 ? -2.369 11.432 19.651 1.00 54.94 76 LYS A CA 1
ATOM 568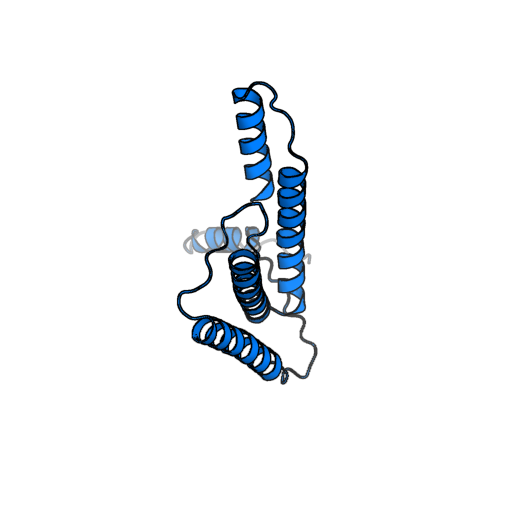 C C . LYS A 1 76 ? -1.179 11.622 18.698 1.00 54.94 76 LYS A C 1
ATOM 570 O O . LYS A 1 76 ? -0.456 10.649 18.479 1.00 54.94 76 LYS A O 1
ATOM 575 N N . PRO A 1 77 ? -0.961 12.828 18.137 1.00 58.44 77 PRO A N 1
ATOM 576 C CA . PRO A 1 77 ? 0.188 13.085 17.284 1.00 58.44 77 PRO A CA 1
ATOM 577 C C . PRO A 1 77 ? 1.446 12.703 18.057 1.00 58.44 77 PRO A C 1
ATOM 579 O O . PRO A 1 77 ? 1.669 13.212 19.157 1.00 58.44 77 PRO A O 1
ATOM 582 N N . ALA A 1 78 ? 2.229 11.778 17.513 1.00 60.12 78 ALA A N 1
ATOM 583 C CA . ALA A 1 78 ? 3.543 1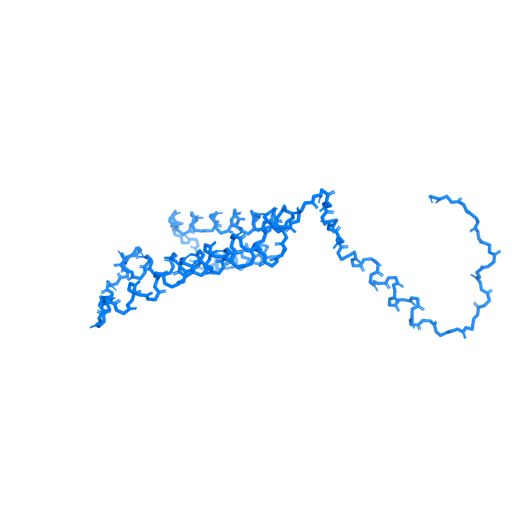1.439 18.031 1.00 60.12 78 ALA A CA 1
ATOM 584 C C . ALA A 1 78 ? 4.563 12.233 17.205 1.00 60.12 78 ALA A C 1
ATOM 586 O O . ALA A 1 78 ? 5.035 11.727 16.183 1.00 60.12 78 ALA A O 1
ATOM 587 N N . PRO A 1 79 ? 4.856 13.502 17.563 1.00 59.72 79 PRO A N 1
ATOM 588 C CA . PRO A 1 79 ? 5.898 14.248 16.879 1.00 59.72 79 PRO A CA 1
ATOM 589 C C . PRO A 1 79 ? 7.213 13.466 17.023 1.00 59.72 79 PRO A C 1
ATOM 591 O O . PRO A 1 79 ? 7.560 13.049 18.135 1.00 59.72 79 PRO A O 1
ATOM 594 N N . PRO A 1 80 ? 7.915 13.186 15.912 1.00 59.84 80 PRO A N 1
ATOM 595 C CA . PRO A 1 80 ? 9.143 12.413 15.959 1.00 59.84 80 PRO A CA 1
ATOM 596 C C . PRO A 1 80 ? 10.204 13.155 16.778 1.00 59.84 80 PRO A C 1
ATOM 598 O O . PRO A 1 80 ? 10.276 14.380 16.786 1.00 59.84 80 PRO A O 1
ATOM 601 N N . LYS A 1 81 ? 11.070 12.389 17.449 1.00 58.41 81 LYS A N 1
ATOM 602 C CA . LYS A 1 81 ? 12.167 12.904 18.288 1.00 58.41 81 LYS A CA 1
ATOM 603 C C . LYS A 1 81 ? 13.151 13.799 17.505 1.00 58.41 81 LYS A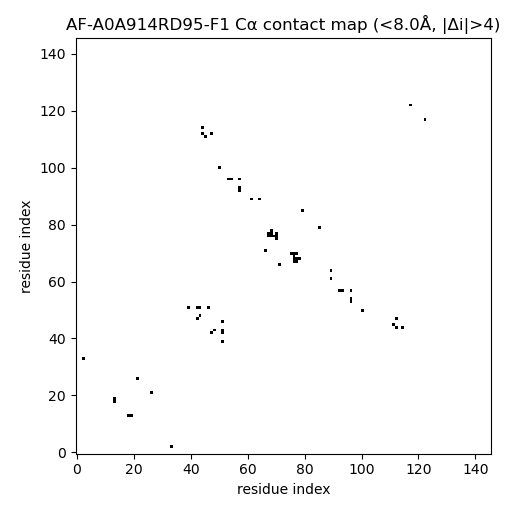 C 1
ATOM 605 O O . LYS A 1 81 ? 13.826 14.625 18.108 1.00 58.41 81 LYS A O 1
ATOM 610 N N . SER A 1 82 ? 13.221 13.633 16.179 1.00 64.31 82 SER A N 1
ATOM 611 C CA . SER A 1 82 ? 13.832 14.570 15.231 1.00 64.31 82 SER A CA 1
ATOM 612 C C . SER A 1 82 ? 13.056 14.577 13.906 1.00 64.31 82 SER A C 1
ATOM 614 O O . SER A 1 82 ? 12.914 13.550 13.239 1.00 64.31 82 SER A O 1
ATOM 616 N N . ASP A 1 83 ? 12.547 15.741 13.502 1.00 73.06 83 ASP A N 1
ATOM 617 C CA . ASP A 1 83 ? 11.808 15.884 12.239 1.00 73.06 83 ASP A CA 1
ATOM 618 C C . ASP A 1 83 ? 12.718 15.667 11.018 1.00 73.06 83 ASP A C 1
ATOM 620 O O . ASP A 1 83 ? 12.314 15.061 10.028 1.00 73.06 83 ASP A O 1
ATOM 624 N N . ILE A 1 84 ? 13.981 16.091 11.116 1.00 74.44 84 ILE A N 1
ATOM 625 C CA . ILE A 1 84 ? 14.955 16.071 10.015 1.00 74.44 84 ILE A CA 1
ATOM 626 C C . ILE A 1 84 ? 15.213 14.647 9.506 1.00 74.44 84 ILE A C 1
ATOM 628 O O . ILE A 1 84 ? 15.187 14.408 8.302 1.00 74.44 84 ILE A O 1
ATOM 632 N N . LEU A 1 85 ? 15.415 13.680 10.406 1.00 74.62 85 LEU A N 1
ATOM 633 C CA . LEU A 1 85 ? 15.728 12.304 10.010 1.00 74.62 85 LEU A CA 1
ATOM 634 C C . LEU A 1 85 ? 14.522 11.609 9.356 1.00 74.62 85 LEU A C 1
ATOM 636 O O . LEU A 1 85 ? 14.684 10.798 8.446 1.00 74.62 85 LEU A O 1
ATOM 640 N N . ASN A 1 86 ? 13.311 11.973 9.784 1.00 80.56 86 ASN A N 1
ATOM 641 C CA . ASN A 1 86 ? 12.068 11.447 9.234 1.00 80.56 86 ASN A CA 1
ATOM 642 C C . ASN A 1 86 ? 11.826 11.968 7.803 1.00 80.56 86 ASN A C 1
ATOM 644 O O . ASN A 1 86 ? 11.550 11.186 6.893 1.00 80.56 86 ASN A O 1
ATOM 648 N N . TYR A 1 87 ? 12.041 13.267 7.567 1.00 81.94 87 TYR A N 1
ATOM 649 C CA . TYR A 1 87 ? 11.965 13.842 6.218 1.00 81.94 87 TYR A CA 1
ATOM 650 C C . TYR A 1 87 ? 13.048 13.307 5.276 1.00 81.94 87 TYR A C 1
ATOM 652 O O . TYR A 1 87 ? 12.756 13.073 4.105 1.00 81.94 87 TYR A O 1
ATOM 660 N N . ILE A 1 88 ? 14.268 13.061 5.767 1.00 86.56 88 ILE A N 1
ATOM 661 C CA . ILE A 1 88 ? 15.332 12.434 4.966 1.00 86.56 88 ILE A CA 1
ATOM 662 C C . ILE A 1 88 ? 14.916 11.021 4.542 1.00 86.56 88 ILE A C 1
ATOM 664 O O . ILE A 1 88 ? 15.002 10.691 3.360 1.00 86.56 88 ILE A O 1
ATOM 668 N N . GLY A 1 89 ? 14.410 10.204 5.471 1.00 83.75 89 GLY A N 1
ATOM 669 C CA . GLY A 1 89 ? 13.899 8.867 5.154 1.00 83.75 89 GLY A CA 1
ATOM 670 C C . GLY A 1 89 ? 12.773 8.901 4.114 1.00 83.75 89 GLY A C 1
ATOM 671 O O . GLY A 1 89 ? 12.802 8.140 3.148 1.00 83.75 89 GLY A O 1
ATOM 672 N N . LEU A 1 90 ? 11.833 9.841 4.249 1.00 86.12 90 LEU A N 1
ATOM 673 C CA . LEU A 1 90 ? 10.765 10.051 3.269 1.00 86.12 90 LEU A CA 1
ATOM 674 C C . LEU A 1 90 ? 11.317 10.455 1.890 1.00 86.12 90 LEU A C 1
ATOM 676 O O . LEU A 1 90 ? 10.896 9.905 0.872 1.00 86.12 90 LEU A O 1
ATOM 680 N N . ALA A 1 91 ? 12.282 11.375 1.848 1.00 86.62 91 ALA A N 1
ATOM 681 C CA . ALA A 1 91 ? 12.910 11.826 0.610 1.00 86.62 91 ALA A CA 1
ATOM 682 C C . ALA A 1 91 ? 13.648 10.685 -0.110 1.00 86.62 91 ALA A C 1
ATOM 684 O O . ALA A 1 91 ? 13.536 10.566 -1.331 1.00 86.62 91 ALA A O 1
ATOM 685 N N . PHE A 1 92 ? 14.336 9.806 0.626 1.00 87.38 92 PHE A N 1
ATOM 686 C CA . PHE A 1 92 ? 14.975 8.612 0.061 1.00 87.38 92 PHE A CA 1
ATOM 687 C C . PHE A 1 92 ? 13.958 7.627 -0.525 1.00 87.38 92 PHE A C 1
ATOM 689 O O . PHE A 1 92 ? 14.191 7.103 -1.613 1.00 87.38 92 PHE A O 1
ATOM 696 N N . VAL A 1 93 ? 12.819 7.405 0.140 1.00 86.94 93 VAL A N 1
ATOM 697 C CA . VAL A 1 93 ? 11.751 6.524 -0.371 1.00 86.94 93 VAL A CA 1
ATOM 698 C C . VAL A 1 93 ? 11.144 7.077 -1.662 1.00 86.94 93 VAL A C 1
ATOM 700 O O . VAL A 1 93 ? 10.972 6.329 -2.626 1.00 86.94 93 VAL A O 1
ATOM 703 N N . ILE A 1 94 ? 10.862 8.383 -1.716 1.00 87.06 94 ILE A N 1
ATOM 704 C CA . ILE A 1 94 ? 10.303 9.032 -2.913 1.00 87.06 94 ILE A CA 1
ATOM 705 C C . ILE A 1 94 ? 11.321 9.024 -4.059 1.00 87.06 94 ILE A C 1
ATOM 707 O O . ILE A 1 94 ? 10.986 8.634 -5.176 1.00 87.06 94 ILE A O 1
ATOM 711 N N . THR A 1 95 ? 12.571 9.399 -3.780 1.00 86.81 95 THR A N 1
ATOM 712 C CA . THR A 1 95 ? 13.646 9.433 -4.784 1.00 86.81 95 THR A CA 1
ATOM 713 C C . THR A 1 95 ? 13.949 8.029 -5.311 1.00 86.81 95 THR A C 1
ATOM 715 O O . THR A 1 95 ? 14.069 7.842 -6.519 1.00 86.81 95 THR A O 1
ATOM 718 N N . GLY A 1 96 ? 13.999 7.021 -4.434 1.00 84.81 96 GLY A N 1
ATOM 719 C CA . GLY A 1 96 ? 14.188 5.621 -4.820 1.00 84.81 96 GLY A CA 1
ATOM 720 C C . GLY A 1 96 ? 13.045 5.091 -5.686 1.00 84.81 96 GLY A C 1
ATOM 721 O O . GLY A 1 96 ? 13.300 4.460 -6.711 1.00 84.81 96 GLY A O 1
ATOM 722 N N . GLY A 1 97 ? 11.794 5.413 -5.338 1.00 83.12 97 GLY A N 1
ATOM 723 C CA . GLY A 1 97 ? 10.632 5.097 -6.170 1.00 83.12 97 GLY A CA 1
ATOM 724 C C . GLY A 1 97 ? 10.706 5.762 -7.548 1.00 83.12 97 GLY A C 1
ATOM 725 O O . GLY A 1 97 ? 10.514 5.096 -8.563 1.00 83.12 97 GLY A O 1
ATOM 726 N N . PHE A 1 98 ? 11.056 7.051 -7.600 1.00 83.50 98 PHE A N 1
ATOM 727 C CA . PHE A 1 98 ? 11.161 7.817 -8.845 1.00 83.50 98 PHE A CA 1
ATOM 728 C C . PHE A 1 98 ? 12.248 7.276 -9.785 1.00 83.50 98 PHE A C 1
ATOM 730 O O . PHE A 1 98 ? 11.998 7.075 -10.973 1.00 83.50 98 PHE A O 1
ATOM 737 N N . ILE A 1 99 ? 13.433 6.967 -9.251 1.00 84.00 99 ILE A N 1
ATOM 738 C CA . ILE A 1 99 ? 14.528 6.360 -10.021 1.00 84.00 99 ILE A CA 1
ATOM 739 C C . ILE A 1 99 ? 14.113 4.982 -10.554 1.00 84.00 99 ILE A C 1
ATOM 741 O O . ILE A 1 99 ? 14.393 4.666 -11.708 1.00 84.00 99 ILE A O 1
ATOM 745 N N . TYR A 1 100 ? 13.406 4.177 -9.757 1.00 76.62 100 TYR A N 1
ATOM 746 C CA . TYR A 1 100 ? 12.951 2.850 -10.179 1.00 76.62 100 TYR A CA 1
ATOM 747 C C . TYR A 1 100 ? 11.882 2.907 -11.280 1.00 76.62 100 TYR A C 1
ATOM 749 O O . TYR A 1 100 ? 11.906 2.097 -12.208 1.00 76.62 100 TYR A O 1
ATOM 757 N N . PHE A 1 101 ? 10.978 3.890 -11.217 1.00 74.12 101 PHE A N 1
ATOM 758 C CA . PHE A 1 101 ? 10.047 4.185 -12.308 1.00 74.12 101 PHE A CA 1
ATOM 759 C C . PHE A 1 101 ? 10.787 4.538 -13.601 1.00 74.12 101 PHE A C 1
ATOM 761 O O . PHE A 1 101 ? 10.431 4.043 -14.669 1.00 74.12 101 PHE A O 1
ATOM 768 N N . PHE A 1 102 ? 11.839 5.352 -13.504 1.00 71.56 102 PHE A N 1
ATOM 769 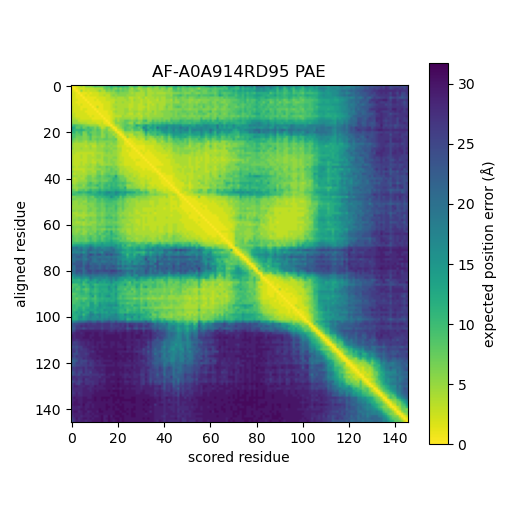C CA . PHE A 1 102 ? 12.619 5.783 -14.663 1.00 71.56 102 PHE A CA 1
ATOM 770 C C . PHE A 1 102 ? 13.465 4.646 -15.262 1.00 71.56 102 PHE A C 1
ATOM 772 O O . PHE A 1 102 ? 13.562 4.515 -16.482 1.00 71.56 102 PHE A O 1
ATOM 779 N N . VAL A 1 103 ? 14.012 3.766 -14.417 1.00 68.19 103 VAL A N 1
ATOM 780 C CA . VAL A 1 103 ? 14.852 2.615 -14.801 1.00 68.19 103 VAL A CA 1
ATOM 781 C C . VAL A 1 103 ? 14.109 1.563 -15.637 1.00 68.19 103 VAL A C 1
ATOM 783 O O . VAL A 1 103 ? 14.749 0.779 -16.334 1.00 68.19 103 VAL A O 1
ATOM 786 N N . ARG A 1 104 ? 12.770 1.555 -15.655 1.00 59.03 104 ARG A N 1
ATOM 787 C CA . ARG A 1 104 ? 11.983 0.586 -16.441 1.00 59.03 104 ARG A CA 1
ATOM 788 C C . ARG A 1 104 ? 11.512 1.059 -17.820 1.00 59.03 104 ARG A C 1
ATOM 790 O O . ARG A 1 104 ? 10.665 0.410 -18.423 1.00 59.03 104 ARG A O 1
ATOM 797 N N . SER A 1 105 ? 12.083 2.132 -18.357 1.00 52.25 105 SER A N 1
ATOM 798 C CA . SER A 1 105 ? 11.643 2.719 -19.633 1.00 52.25 105 SER A CA 1
ATOM 799 C C . SER A 1 105 ? 12.317 2.169 -20.908 1.00 52.25 105 SER A C 1
ATOM 801 O O . SER A 1 105 ? 12.028 2.659 -21.996 1.00 52.25 105 SER A O 1
ATOM 803 N N . THR A 1 106 ? 13.113 1.093 -20.834 1.00 46.66 106 THR A N 1
ATOM 804 C CA . THR A 1 106 ? 13.689 0.420 -22.026 1.00 46.66 106 THR A CA 1
ATOM 805 C C . THR A 1 106 ? 13.061 -0.951 -22.295 1.00 46.66 106 THR A C 1
ATOM 807 O O . THR A 1 106 ? 13.759 -1.943 -22.486 1.00 46.66 106 THR A O 1
ATOM 810 N N . VAL A 1 107 ? 11.731 -1.031 -22.334 1.00 52.56 107 VAL A N 1
ATOM 811 C CA . VAL A 1 107 ? 11.048 -2.109 -23.070 1.00 52.56 107 VAL A CA 1
ATOM 812 C C . VAL A 1 107 ? 10.287 -1.444 -24.207 1.00 52.56 107 VAL A C 1
ATOM 814 O O . VAL A 1 107 ? 9.115 -1.098 -24.104 1.00 52.56 107 VAL A O 1
ATOM 817 N N . SER A 1 108 ? 11.031 -1.172 -25.278 1.00 41.81 108 SER A N 1
ATOM 818 C CA . SER A 1 108 ? 10.457 -0.913 -26.591 1.00 41.81 108 SER A CA 1
ATOM 819 C C . SER A 1 108 ? 9.786 -2.200 -27.066 1.00 41.81 108 SER A C 1
ATOM 821 O O . SER A 1 108 ? 10.400 -3.263 -27.012 1.00 41.81 108 SER A O 1
ATOM 823 N N . GLY A 1 109 ? 8.549 -2.097 -27.544 1.00 38.50 109 GLY A N 1
ATOM 824 C CA . GLY A 1 109 ? 7.832 -3.204 -28.172 1.00 38.50 109 GLY A CA 1
ATOM 825 C C . GLY A 1 109 ? 6.734 -3.772 -27.286 1.00 38.50 109 GLY A C 1
ATOM 826 O O . GLY A 1 109 ? 6.974 -4.270 -26.192 1.00 38.50 109 GLY A O 1
ATOM 827 N N . GLY A 1 110 ? 5.502 -3.675 -27.781 1.00 47.09 110 GLY A N 1
ATOM 828 C CA . GLY A 1 110 ? 4.321 -4.173 -27.104 1.00 47.09 110 GLY A CA 1
ATOM 829 C C . GLY A 1 110 ? 4.329 -5.690 -27.003 1.00 47.09 110 GLY A C 1
ATOM 830 O O . GLY A 1 110 ? 3.866 -6.376 -27.908 1.00 47.09 110 GLY A O 1
ATOM 831 N N . GLU A 1 111 ? 4.758 -6.198 -25.860 1.00 42.34 111 GLU A N 1
ATOM 832 C CA . GLU A 1 111 ? 4.372 -7.519 -25.400 1.00 42.34 111 GLU A CA 1
ATOM 833 C C . GLU A 1 111 ? 3.520 -7.319 -24.150 1.00 42.34 111 GLU A C 1
ATOM 835 O O . GLU A 1 111 ? 4.007 -6.936 -23.087 1.00 42.34 111 GLU A O 1
ATOM 840 N N . LYS A 1 112 ? 2.204 -7.510 -24.303 1.00 38.59 112 LYS A N 1
ATOM 841 C CA . LYS A 1 112 ? 1.309 -7.690 -23.160 1.00 3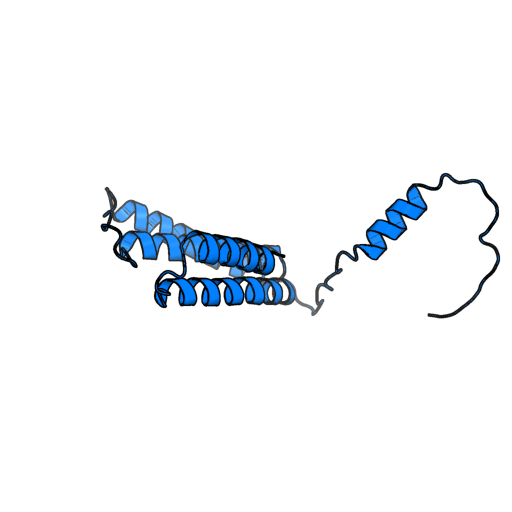8.59 112 LYS A CA 1
ATOM 842 C C . LYS A 1 112 ? 1.833 -8.934 -22.445 1.00 38.59 112 LYS A C 1
ATOM 844 O O . LYS A 1 112 ? 1.781 -10.000 -23.064 1.00 38.59 112 LYS A O 1
ATOM 849 N N . PRO A 1 113 ? 2.312 -8.862 -21.194 1.00 45.53 113 PRO A N 1
ATOM 850 C CA . PRO A 1 113 ? 2.543 -10.078 -20.451 1.00 45.53 113 PRO A CA 1
ATOM 851 C C . PRO A 1 113 ? 1.155 -10.653 -20.199 1.00 45.53 113 PRO A C 1
ATOM 853 O O . PRO A 1 113 ? 0.394 -10.167 -19.364 1.00 45.53 113 PRO A O 1
ATOM 856 N N . GLN A 1 114 ? 0.804 -11.639 -21.019 1.00 40.28 114 GLN A N 1
ATOM 857 C CA . GLN A 1 114 ? -0.306 -12.541 -20.808 1.00 40.28 114 GLN A CA 1
ATOM 858 C C . GLN A 1 114 ? -0.310 -12.892 -19.321 1.00 40.28 114 GLN A C 1
ATOM 860 O O . GLN A 1 114 ? 0.655 -13.464 -18.812 1.00 40.28 114 GLN A O 1
ATOM 865 N N . MET A 1 115 ? -1.388 -12.537 -18.619 1.00 44.53 115 MET A N 1
ATOM 866 C CA . MET A 1 115 ? -1.760 -13.293 -17.436 1.00 44.53 115 MET A CA 1
ATOM 867 C C . MET A 1 115 ? -1.844 -14.747 -17.909 1.00 44.53 115 MET A C 1
ATOM 869 O O . MET A 1 115 ? -2.868 -15.173 -18.443 1.00 44.53 115 MET A O 1
ATOM 873 N N . GLU A 1 116 ? -0.786 -15.537 -17.710 1.00 41.53 116 GLU A N 1
ATOM 874 C CA . GLU A 1 116 ? -1.022 -16.892 -17.248 1.00 41.53 116 GLU A CA 1
ATOM 875 C C . GLU A 1 116 ? -1.768 -16.698 -15.930 1.00 41.53 116 GLU A C 1
ATOM 877 O O . GLU A 1 116 ? -1.188 -16.553 -14.854 1.00 41.53 116 GLU A O 1
ATOM 882 N N . VAL A 1 117 ? -3.101 -16.650 -16.042 1.00 45.41 117 VAL A N 1
ATOM 883 C CA . VAL A 1 117 ? -3.965 -17.265 -15.051 1.00 45.41 117 VAL A CA 1
ATOM 884 C C . VAL A 1 117 ? -3.240 -18.557 -14.737 1.00 45.41 117 VAL A C 1
ATOM 886 O O . VAL A 1 117 ? -3.086 -19.403 -15.620 1.00 45.41 117 VAL A O 1
ATOM 889 N N . PHE A 1 118 ? -2.669 -18.650 -13.539 1.00 42.28 118 PHE A N 1
ATOM 890 C CA . PHE A 1 118 ? -2.210 -19.921 -13.027 1.00 42.28 118 PHE A CA 1
ATOM 891 C C . PHE A 1 118 ? -3.480 -20.746 -12.897 1.00 42.28 118 PHE A C 1
ATOM 893 O O . PHE A 1 118 ? -4.205 -20.695 -11.903 1.00 42.28 118 PHE A O 1
ATOM 900 N N . ASP A 1 119 ? -3.821 -21.360 -14.019 1.00 42.09 119 ASP A N 1
ATOM 901 C CA . ASP A 1 119 ? -5.006 -22.129 -14.243 1.00 42.09 119 ASP A CA 1
ATOM 902 C C . ASP A 1 119 ? -4.838 -23.304 -13.291 1.00 42.09 119 ASP A C 1
ATOM 904 O O . ASP A 1 119 ? -4.006 -24.192 -13.484 1.00 42.09 119 ASP A O 1
ATOM 908 N N . GLN A 1 120 ? -5.546 -23.233 -12.162 1.00 51.69 120 GLN A N 1
ATOM 909 C CA . GLN A 1 120 ? -5.563 -24.307 -11.175 1.00 51.69 120 GLN A CA 1
ATOM 910 C C . GLN A 1 120 ? -5.935 -25.628 -11.862 1.00 51.69 120 GLN A C 1
ATOM 912 O O . GLN A 1 120 ? -5.440 -26.676 -11.463 1.00 51.69 120 GLN A O 1
ATOM 917 N N . ASN A 1 121 ? -6.697 -25.579 -12.961 1.00 46.12 121 ASN A N 1
ATOM 918 C CA . ASN A 1 121 ? -6.969 -26.734 -13.807 1.00 46.12 121 ASN A CA 1
ATOM 919 C C . ASN A 1 121 ? -5.709 -27.263 -14.526 1.00 46.12 121 ASN A C 1
ATOM 921 O O . ASN A 1 121 ? -5.508 -28.473 -14.549 1.00 46.12 121 ASN A O 1
ATOM 925 N N . LYS A 1 122 ? -4.804 -26.419 -15.029 1.00 48.81 122 LYS A N 1
ATOM 926 C CA . LYS A 1 122 ? -3.528 -26.802 -15.659 1.00 48.81 122 LYS A CA 1
ATOM 927 C C . LYS A 1 122 ? -2.558 -27.391 -14.637 1.00 48.81 122 LYS A C 1
ATOM 929 O O . LYS A 1 122 ? -1.904 -28.383 -14.949 1.00 48.81 122 LYS A O 1
ATOM 934 N N . LEU A 1 123 ? -2.517 -26.867 -13.405 1.00 49.19 123 LEU A N 1
ATOM 935 C CA . LEU A 1 123 ? -1.728 -27.474 -12.325 1.00 49.19 123 LEU A CA 1
ATOM 936 C C . LEU A 1 123 ? -2.311 -28.824 -11.883 1.00 49.19 123 LEU A C 1
ATOM 938 O O . LEU A 1 123 ? -1.558 -29.777 -11.699 1.00 49.19 123 LEU A O 1
ATOM 942 N N . VAL A 1 124 ? -3.638 -28.941 -11.764 1.00 56.47 124 VAL A N 1
ATOM 943 C CA . VAL A 1 124 ? -4.304 -30.217 -11.458 1.00 56.47 124 VAL A CA 1
ATOM 944 C C . VAL A 1 124 ? -4.067 -31.231 -12.576 1.00 56.47 124 VAL A C 1
ATOM 946 O O . VAL A 1 124 ? -3.699 -32.360 -12.273 1.00 56.47 124 VAL A O 1
ATOM 949 N N . ILE A 1 125 ? -4.172 -30.853 -13.854 1.00 56.97 125 ILE A N 1
ATOM 950 C CA . ILE A 1 125 ? -3.874 -31.755 -14.978 1.00 56.97 125 ILE A CA 1
ATOM 951 C C . ILE A 1 125 ? -2.397 -32.169 -14.969 1.00 56.97 125 ILE A C 1
ATOM 953 O O . ILE A 1 125 ? -2.108 -33.353 -15.115 1.00 56.97 125 ILE A O 1
ATOM 957 N N . HIS A 1 126 ? -1.458 -31.249 -14.730 1.00 48.25 126 HIS A N 1
ATOM 958 C CA . HIS A 1 126 ? -0.032 -31.588 -14.671 1.00 48.25 126 HIS A CA 1
ATOM 959 C C . HIS A 1 126 ? 0.306 -32.474 -13.459 1.00 48.25 126 HIS A C 1
ATOM 961 O O . HIS A 1 126 ? 1.122 -33.386 -13.574 1.00 48.25 126 HIS A O 1
ATOM 967 N N . ILE A 1 127 ? -0.351 -32.270 -12.312 1.00 56.59 127 ILE A N 1
ATOM 968 C CA . ILE A 1 127 ? -0.226 -33.141 -11.136 1.00 56.59 127 ILE A CA 1
ATOM 969 C C . ILE A 1 127 ? -0.848 -34.515 -11.413 1.00 56.59 127 ILE A C 1
ATOM 971 O O . ILE A 1 127 ? -0.212 -35.518 -11.113 1.00 56.59 127 ILE A O 1
ATOM 975 N N . VAL A 1 128 ? -2.039 -34.597 -12.013 1.00 55.53 128 VAL A N 1
ATOM 976 C CA . VAL A 1 128 ? -2.725 -35.866 -12.326 1.00 55.53 128 VAL A CA 1
ATOM 977 C C . VAL A 1 128 ? -1.954 -36.674 -13.374 1.00 55.53 128 VAL A C 1
ATOM 979 O O . VAL A 1 128 ? -1.774 -37.879 -13.200 1.00 55.53 128 VAL A O 1
ATOM 982 N N . VAL A 1 129 ? -1.428 -36.023 -14.416 1.00 58.28 129 VAL A N 1
ATOM 983 C CA . VAL A 1 129 ? -0.611 -36.666 -15.459 1.00 58.28 129 VAL A CA 1
ATOM 984 C C . VAL A 1 129 ? 0.747 -37.106 -14.906 1.00 58.28 129 VAL A C 1
ATOM 986 O O . VAL A 1 129 ? 1.174 -38.224 -15.182 1.00 58.28 129 VAL A O 1
ATOM 989 N N . CYS A 1 130 ? 1.408 -36.296 -14.071 1.00 46.44 130 CYS A N 1
ATOM 990 C CA . CYS A 1 130 ? 2.677 -36.687 -13.445 1.00 46.44 130 CYS A CA 1
ATOM 991 C C . CYS A 1 130 ? 2.516 -37.701 -12.296 1.00 46.44 130 CYS A C 1
ATOM 993 O O . CYS A 1 130 ? 3.489 -38.370 -11.947 1.00 46.44 130 CYS A O 1
ATOM 995 N N . ARG A 1 131 ? 1.321 -37.844 -11.701 1.00 47.56 131 ARG A N 1
ATOM 996 C CA . ARG A 1 131 ? 1.032 -38.862 -10.671 1.00 47.56 131 ARG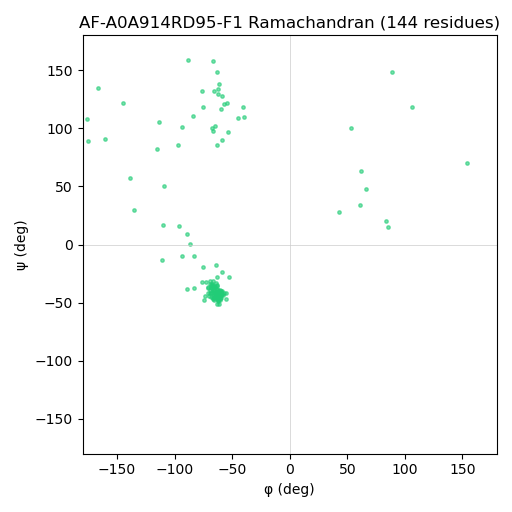 A CA 1
ATOM 997 C C . ARG A 1 131 ? 0.681 -40.231 -11.262 1.00 47.56 131 ARG A C 1
ATOM 999 O O . ARG A 1 131 ? 0.646 -41.197 -10.506 1.00 47.56 131 ARG A O 1
ATOM 1006 N N . PHE A 1 132 ? 0.464 -40.342 -12.574 1.00 42.03 132 PHE A N 1
ATOM 1007 C CA . PHE A 1 132 ? 0.327 -41.630 -13.253 1.00 42.03 132 PHE A CA 1
ATOM 1008 C C . PHE A 1 132 ? 1.690 -42.079 -13.812 1.00 42.03 132 PHE A C 1
ATOM 1010 O O . PHE A 1 132 ? 2.132 -41.572 -14.846 1.00 42.03 132 PHE A O 1
ATOM 1017 N N . PRO A 1 133 ? 2.402 -43.011 -13.147 1.00 38.94 133 PRO A N 1
ATOM 1018 C CA . PRO A 1 133 ? 3.639 -43.556 -13.683 1.00 38.94 133 PRO A CA 1
ATOM 1019 C C . PRO A 1 133 ? 3.361 -44.267 -15.013 1.00 38.94 133 PRO A C 1
ATOM 1021 O O . PRO A 1 133 ? 2.368 -44.976 -15.176 1.00 38.94 133 PRO A O 1
ATOM 1024 N N . LYS A 1 134 ? 4.260 -44.045 -15.976 1.00 46.62 134 LYS A N 1
ATOM 1025 C CA . LYS A 1 134 ? 4.271 -44.656 -17.309 1.00 46.62 134 LYS A CA 1
ATOM 1026 C C . LYS A 1 134 ? 4.002 -46.163 -17.232 1.00 46.62 134 LYS A C 1
ATOM 1028 O O . LYS A 1 134 ? 4.885 -46.922 -16.849 1.00 46.62 134 LYS A O 1
ATOM 1033 N N . GLY A 1 135 ? 2.820 -46.583 -17.680 1.00 51.75 135 GLY A N 1
ATOM 1034 C CA . GLY A 1 135 ? 2.542 -47.992 -17.946 1.00 51.75 135 GLY A CA 1
ATOM 1035 C C . GLY A 1 135 ? 1.075 -48.380 -17.833 1.00 51.75 135 GLY A C 1
ATOM 1036 O O . GLY A 1 135 ? 0.740 -49.103 -16.908 1.00 51.75 135 GLY A O 1
ATOM 1037 N N . SER A 1 136 ? 0.217 -47.928 -18.763 1.00 40.00 136 SER A N 1
ATOM 1038 C CA . SER A 1 136 ? -1.002 -48.646 -19.212 1.00 40.00 136 SER A CA 1
ATOM 1039 C C . SER A 1 136 ? -1.710 -47.926 -20.380 1.00 40.00 136 SER A C 1
ATOM 1041 O O . SER A 1 136 ? -2.554 -47.058 -20.202 1.00 40.00 136 SER A O 1
ATOM 1043 N N . PHE A 1 137 ? -1.302 -48.269 -21.602 1.00 47.12 137 PHE A N 1
ATOM 1044 C CA . PHE A 1 137 ? -2.146 -48.687 -22.738 1.00 47.12 137 PHE A CA 1
ATOM 1045 C C . PHE A 1 137 ? -3.488 -47.987 -23.108 1.00 47.12 137 PHE A C 1
ATOM 1047 O O . PHE A 1 137 ? -4.315 -48.653 -23.712 1.00 47.12 137 PHE A O 1
ATOM 1054 N N . ILE A 1 138 ? -3.773 -46.697 -22.862 1.00 45.31 138 ILE A N 1
ATOM 1055 C CA . ILE A 1 138 ? -5.020 -46.072 -23.406 1.00 45.31 138 ILE A CA 1
ATOM 1056 C C . ILE A 1 138 ? -4.804 -44.644 -23.945 1.00 45.31 138 ILE A C 1
ATOM 1058 O O . ILE A 1 138 ? -5.447 -43.700 -23.508 1.00 45.31 138 ILE A O 1
ATOM 1062 N N . TYR A 1 139 ? -3.899 -44.447 -24.912 1.00 38.31 139 TYR A N 1
ATOM 1063 C CA . TYR A 1 139 ? -3.724 -43.123 -25.555 1.00 38.31 139 TYR A CA 1
ATOM 1064 C C . TYR A 1 139 ? -3.596 -43.162 -27.086 1.00 38.31 139 TYR A C 1
ATOM 1066 O O . TYR A 1 139 ? -2.941 -42.319 -27.691 1.00 38.31 139 TYR A O 1
ATOM 1074 N N . ARG A 1 140 ? -4.213 -44.151 -27.749 1.00 38.19 140 ARG A N 1
ATOM 1075 C CA . ARG A 1 140 ? -4.203 -44.253 -29.225 1.00 38.19 140 ARG A CA 1
ATOM 1076 C C . ARG A 1 140 ? -5.538 -43.978 -29.913 1.00 38.19 140 ARG A C 1
ATOM 1078 O O . ARG A 1 140 ? -5.692 -44.339 -31.080 1.00 38.19 140 ARG A O 1
ATOM 1085 N N . ARG A 1 141 ? -6.511 -43.354 -29.244 1.00 44.41 141 ARG A N 1
ATOM 1086 C CA . ARG A 1 141 ? -7.760 -42.986 -29.921 1.00 44.41 141 ARG A CA 1
ATOM 1087 C C . ARG A 1 141 ? -8.535 -41.894 -29.184 1.00 44.41 141 ARG A C 1
ATOM 1089 O O . ARG A 1 141 ? -9.388 -42.200 -28.370 1.00 44.41 141 ARG A O 1
ATOM 1096 N N . CYS A 1 142 ? -8.278 -40.633 -29.511 1.00 31.92 142 CYS A N 1
ATOM 1097 C CA . CYS A 1 142 ? -9.299 -39.861 -30.218 1.00 31.92 142 CYS A CA 1
ATOM 1098 C C . CYS A 1 142 ? -8.698 -38.570 -30.800 1.00 31.92 142 CYS A C 1
ATOM 1100 O O . CYS A 1 142 ? -7.905 -37.918 -30.122 1.00 31.92 142 CYS A O 1
ATOM 1102 N N . PRO A 1 143 ? -9.020 -38.242 -32.061 1.00 50.66 143 PRO A N 1
ATOM 1103 C CA . PRO A 1 143 ? -8.476 -37.107 -32.786 1.00 50.66 143 PRO A CA 1
ATOM 1104 C C . PRO A 1 143 ? -9.298 -35.832 -32.552 1.00 50.66 143 PRO A C 1
ATOM 1106 O O . PRO A 1 143 ? -10.485 -35.906 -32.259 1.00 50.66 143 PRO A O 1
ATOM 1109 N N . GLN A 1 144 ? -8.643 -34.696 -32.800 1.00 47.12 144 GLN A N 1
ATOM 1110 C CA . GLN A 1 144 ? -9.212 -33.473 -33.379 1.00 47.12 144 GLN A CA 1
ATOM 1111 C C . GLN A 1 144 ? -10.457 -32.888 -32.701 1.00 47.12 144 GLN A C 1
ATOM 1113 O O . GLN A 1 144 ? -11.577 -33.278 -33.008 1.00 47.12 144 GLN A O 1
ATOM 1118 N N . LEU A 1 145 ? -10.247 -31.855 -31.889 1.00 35.00 145 LEU A N 1
ATOM 1119 C CA . LEU A 1 145 ? -10.823 -30.522 -32.108 1.00 35.00 145 LEU A CA 1
ATOM 1120 C C . LEU A 1 145 ? -10.272 -29.607 -31.009 1.00 35.00 145 LEU A C 1
ATOM 1122 O O . LEU A 1 145 ? -10.624 -29.806 -29.853 1.00 35.00 145 LEU A O 1
ATOM 1126 N N . PHE A 1 146 ? -9.372 -28.691 -31.366 1.00 41.62 146 PHE A N 1
ATOM 1127 C CA . PHE A 1 146 ? -9.298 -27.288 -30.927 1.00 41.62 146 PHE A CA 1
ATOM 1128 C C . PHE A 1 146 ? -8.044 -26.650 -31.527 1.00 41.62 146 PHE A C 1
ATOM 1130 O O . PHE A 1 146 ? -6.939 -27.194 -31.304 1.00 41.62 146 PHE A O 1
#

InterPro domains:
  IPR010651 Sugar transport protein [PTHR16119] (1-111)
  IPR012435 TMEM144 [PF07857] (1-112)